Protein AF-A0A3C0GEH6-F1 (afdb_monomer)

Nearest PDB structures (foldseek):
  8yt8-assembly1_D  TM=1.336E-01  e=5.007E+00  Mus musculus

Foldseek 3Di:
DDDDPPVQWPDKDKDQPWDDDPNDIDRIDIDTAGPVNCCLVPDDDPPDDSDDDDDDDDDDDDDADDDDPVVPPPDPDAFPDPCFDDDPDDDCPDDDDDDDGDDGPDDDDDKDWDWDADPVGHIDIDID

pLDDT: mean 84.84, std 9.77, range [42.41, 95.44]

Radius of gyration: 28.19 Å; Cα contacts (8 Å, |Δi|>4): 106; chains: 1; bounding box: 60×46×68 Å

Sequence (128 aa):
MKNFDAKQIESISLVRDQFRMAGKDYQGMMSVKTKDGNYFEDYAPEHGINVSIKKASPQKNYFKQRYNAEDLKGKRVPDYRRILLWEPHIEIADEDLQFEFYTSDLTGEFEVVLDGFTTYGKPISVYR

Solvent-accessible surface area (backbone atoms only — not comparable to full-atom values): 9223 Å² total; per-residue (Å²): 132,85,92,69,71,70,87,49,51,66,50,77,50,76,47,77,56,80,40,77,56,96,94,42,82,34,90,28,48,80,48,77,41,45,71,81,69,49,66,72,80,76,52,79,53,97,89,60,79,92,67,86,80,79,73,81,80,75,84,81,83,65,80,71,74,79,89,49,82,76,70,57,72,84,54,93,71,87,44,80,63,85,75,57,74,76,76,94,84,77,80,86,86,67,98,78,87,89,86,88,78,58,81,47,76,67,89,78,88,79,77,49,79,51,75,51,62,48,100,85,68,50,78,46,78,48,78,84

Secondary structure (DSSP, 8-state):
-----GGGEEEEEEEEEEEEETTEEEEEEEEEEESS--HHHH---TT------PPPPPPP--------TTTTSS-------S-----------SS---------S--S----EEEEE-TT--EEEEE-

Structure (mmCIF, N/CA/C/O backbone):
data_AF-A0A3C0GEH6-F1
#
_entry.id   AF-A0A3C0GEH6-F1
#
loop_
_atom_site.group_PDB
_atom_site.id
_atom_site.type_symbol
_atom_site.label_atom_id
_atom_site.label_alt_id
_atom_site.label_comp_id
_atom_site.label_asym_id
_atom_site.label_entity_id
_atom_site.label_seq_id
_atom_site.pdbx_PDB_ins_code
_atom_site.Cartn_x
_atom_site.Cartn_y
_atom_site.Cartn_z
_atom_site.occupancy
_atom_site.B_iso_or_equiv
_atom_site.auth_seq_id
_atom_site.auth_comp_id
_atom_site.auth_asym_id
_atom_site.auth_atom_id
_atom_site.pdbx_PDB_model_num
ATOM 1 N N . MET A 1 1 ? 24.690 0.176 -42.687 1.00 42.41 1 MET A N 1
ATOM 2 C CA . MET A 1 1 ? 24.933 -0.863 -41.662 1.00 42.41 1 MET A CA 1
ATOM 3 C C . MET A 1 1 ? 25.955 -0.279 -40.698 1.00 42.41 1 MET A C 1
ATOM 5 O O . MET A 1 1 ? 26.993 0.164 -41.168 1.00 42.41 1 MET A O 1
ATOM 9 N N . LYS A 1 2 ? 25.606 -0.092 -39.419 1.00 56.72 2 LYS A N 1
ATOM 10 C CA . LYS A 1 2 ? 26.468 0.606 -38.447 1.00 56.72 2 LYS A CA 1
ATOM 11 C C . LYS A 1 2 ? 27.714 -0.251 -38.178 1.00 56.72 2 LYS A C 1
ATOM 13 O O . LYS A 1 2 ? 27.585 -1.466 -38.056 1.00 56.72 2 LYS A O 1
ATOM 18 N N . ASN A 1 3 ? 28.890 0.368 -38.099 1.00 69.25 3 ASN A N 1
ATOM 19 C CA . ASN A 1 3 ? 30.122 -0.327 -37.728 1.00 69.25 3 ASN A CA 1
ATOM 20 C C . ASN A 1 3 ? 30.070 -0.653 -36.229 1.00 69.25 3 ASN A C 1
ATOM 22 O O . ASN A 1 3 ? 29.934 0.257 -35.414 1.00 69.25 3 ASN A O 1
ATOM 26 N N . PHE A 1 4 ? 30.139 -1.936 -35.884 1.00 78.19 4 PHE A N 1
ATOM 27 C CA . PHE A 1 4 ? 30.202 -2.428 -34.508 1.00 78.19 4 PHE A CA 1
ATOM 28 C C . PHE A 1 4 ? 31.517 -3.186 -34.332 1.00 78.19 4 PHE A C 1
ATOM 30 O O . PHE A 1 4 ? 31.877 -3.979 -35.206 1.00 78.19 4 PHE A O 1
ATOM 37 N N . ASP A 1 5 ? 32.253 -2.932 -33.248 1.00 85.19 5 ASP A N 1
ATOM 38 C CA . ASP A 1 5 ? 33.520 -3.625 -33.016 1.00 85.19 5 ASP A CA 1
ATOM 39 C C . ASP A 1 5 ? 33.249 -5.098 -32.684 1.00 85.19 5 ASP A C 1
ATOM 41 O O . ASP A 1 5 ? 32.731 -5.446 -31.621 1.00 85.19 5 ASP A O 1
ATOM 45 N N . ALA A 1 6 ? 33.631 -5.987 -33.602 1.00 86.69 6 ALA A N 1
ATOM 46 C CA . ALA A 1 6 ? 33.461 -7.424 -33.440 1.00 86.69 6 ALA A CA 1
ATOM 47 C C . ALA A 1 6 ? 34.172 -7.972 -32.188 1.00 86.69 6 ALA A C 1
ATOM 49 O O . ALA A 1 6 ? 33.765 -9.008 -31.665 1.00 86.69 6 ALA A O 1
ATOM 50 N N . LYS A 1 7 ? 35.191 -7.280 -31.657 1.00 89.69 7 LYS A N 1
ATOM 51 C CA . LYS A 1 7 ? 35.894 -7.687 -30.427 1.00 89.69 7 LYS A CA 1
ATOM 52 C C . LYS A 1 7 ? 35.012 -7.635 -29.182 1.00 89.69 7 LYS A C 1
ATOM 54 O O . LYS A 1 7 ? 35.326 -8.317 -28.202 1.00 89.69 7 LYS A O 1
ATOM 59 N N . GLN A 1 8 ? 33.935 -6.852 -29.211 1.00 88.75 8 GLN A N 1
ATOM 60 C CA . GLN A 1 8 ? 32.978 -6.735 -28.110 1.00 88.75 8 GLN A CA 1
ATOM 61 C C . GLN A 1 8 ? 31.925 -7.851 -28.122 1.00 88.75 8 GLN A C 1
ATOM 63 O O . GLN A 1 8 ? 31.201 -8.020 -27.142 1.00 88.75 8 GLN A O 1
ATOM 68 N N . ILE A 1 9 ? 31.836 -8.629 -29.205 1.00 90.50 9 ILE A N 1
ATOM 69 C CA . ILE A 1 9 ? 30.872 -9.723 -29.338 1.00 90.50 9 ILE A CA 1
ATOM 70 C C . ILE A 1 9 ? 31.344 -10.925 -28.510 1.00 90.50 9 ILE A C 1
ATOM 72 O O . ILE A 1 9 ? 32.495 -11.353 -28.594 1.00 90.50 9 ILE A O 1
ATOM 76 N N . GLU A 1 10 ? 30.437 -11.471 -27.707 1.00 93.50 10 GLU A N 1
ATOM 77 C CA . GLU A 1 10 ? 30.612 -12.731 -26.982 1.00 93.50 10 GLU A CA 1
ATOM 78 C C . GLU A 1 10 ? 30.046 -13.900 -27.796 1.00 93.50 10 GLU A C 1
ATOM 80 O O . GLU A 1 10 ? 30.706 -14.922 -27.960 1.00 93.50 10 GLU A O 1
ATOM 85 N N . SER A 1 11 ? 28.831 -13.758 -28.338 1.00 94.06 11 SER A N 1
ATOM 86 C CA . SER A 1 11 ? 28.210 -14.784 -29.182 1.00 94.06 11 SER A CA 1
ATOM 87 C C . SER A 1 11 ? 27.150 -14.213 -30.125 1.00 94.06 11 SER A C 1
ATOM 89 O O . SER A 1 11 ? 26.611 -13.125 -29.910 1.00 94.06 11 SER A O 1
ATOM 91 N N . ILE A 1 12 ? 26.850 -14.970 -31.185 1.00 92.69 12 ILE A N 1
ATOM 92 C CA . ILE A 1 12 ? 25.781 -14.685 -32.147 1.00 92.69 12 ILE A CA 1
ATOM 93 C C . ILE A 1 12 ? 24.905 -15.932 -32.256 1.00 92.69 12 ILE A C 1
ATOM 95 O O . ILE A 1 12 ? 25.412 -17.029 -32.474 1.00 92.69 12 ILE A O 1
ATOM 99 N N . SER A 1 13 ? 23.593 -15.759 -32.117 1.00 91.94 13 SER A N 1
ATOM 100 C CA . SER A 1 13 ? 22.590 -16.816 -32.268 1.00 91.94 13 SER A CA 1
ATOM 101 C C . SER A 1 13 ? 21.600 -16.461 -33.372 1.00 91.94 13 SER A C 1
ATOM 103 O O . SER A 1 13 ? 21.218 -15.299 -33.519 1.00 91.94 13 SER A O 1
ATOM 105 N N . LEU A 1 14 ? 21.170 -17.4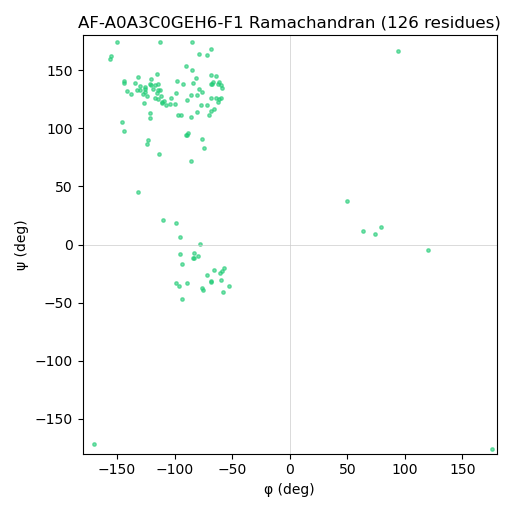64 -34.138 1.00 90.88 14 LEU A N 1
ATOM 106 C CA . LEU A 1 14 ? 20.248 -17.292 -35.257 1.00 90.88 14 LEU A CA 1
ATOM 107 C C . LEU A 1 14 ? 19.047 -18.226 -35.103 1.00 90.88 14 LEU A C 1
ATOM 109 O O . LEU A 1 14 ? 19.204 -19.445 -35.081 1.00 90.88 14 LEU A O 1
ATOM 113 N N . VAL A 1 15 ? 17.852 -17.646 -35.072 1.00 90.00 15 VAL A N 1
ATOM 114 C CA . VAL A 1 15 ? 16.582 -18.359 -35.230 1.00 90.00 15 VAL A CA 1
ATOM 115 C C . VAL A 1 15 ? 16.139 -18.152 -36.670 1.00 90.00 15 VAL A C 1
ATOM 117 O O . VAL A 1 15 ? 16.013 -17.013 -37.110 1.00 90.00 15 VAL A O 1
ATOM 120 N N . ARG A 1 16 ? 15.963 -19.237 -37.428 1.00 88.12 16 ARG A N 1
ATOM 121 C CA . ARG A 1 16 ? 15.563 -19.173 -38.847 1.00 88.12 16 ARG A CA 1
ATOM 122 C C . ARG A 1 16 ? 14.054 -19.289 -39.051 1.00 88.12 16 ARG A C 1
ATOM 124 O O . ARG A 1 16 ? 13.564 -18.925 -40.114 1.00 88.12 16 ARG A O 1
ATOM 131 N N . ASP A 1 17 ? 13.343 -19.760 -38.034 1.00 88.69 17 ASP A N 1
ATOM 132 C CA . ASP A 1 17 ? 11.892 -19.896 -38.057 1.00 88.69 17 ASP A CA 1
ATOM 133 C C . ASP A 1 17 ? 11.195 -18.553 -37.817 1.00 88.69 17 ASP A C 1
ATOM 135 O O . ASP A 1 17 ? 11.797 -17.581 -37.347 1.00 88.69 17 ASP A O 1
ATOM 139 N N . GLN A 1 18 ? 9.903 -18.498 -38.138 1.00 86.62 18 GLN A N 1
ATOM 140 C CA . GLN A 1 18 ? 9.089 -17.312 -37.912 1.00 86.62 18 GLN A CA 1
ATOM 141 C C . GLN A 1 18 ? 9.067 -16.946 -36.421 1.00 86.62 18 GLN A C 1
ATOM 143 O O . GLN A 1 18 ? 8.705 -17.755 -35.567 1.00 86.62 18 GLN A O 1
ATOM 148 N N . PHE A 1 19 ? 9.418 -15.699 -36.117 1.00 84.50 19 PHE A N 1
ATOM 149 C CA . PHE A 1 19 ? 9.447 -15.154 -34.766 1.00 84.50 19 PHE A CA 1
ATOM 150 C C . PHE A 1 19 ? 8.414 -14.034 -34.638 1.00 84.50 19 PHE A C 1
ATOM 152 O O . PHE A 1 19 ? 8.372 -13.129 -35.469 1.00 84.50 19 PHE A O 1
ATOM 159 N N . ARG A 1 20 ? 7.579 -14.079 -33.596 1.00 86.19 20 ARG A N 1
ATOM 160 C CA . ARG A 1 20 ? 6.543 -13.070 -33.345 1.00 86.19 20 ARG A CA 1
ATOM 161 C C . ARG A 1 20 ? 6.896 -12.246 -32.112 1.00 86.19 20 ARG A C 1
ATOM 163 O O . ARG A 1 20 ? 7.017 -12.794 -31.021 1.00 86.19 20 ARG A O 1
ATOM 170 N N . MET A 1 21 ? 7.011 -10.927 -32.267 1.00 83.81 21 MET A N 1
ATOM 171 C CA . MET A 1 21 ? 7.322 -10.000 -31.172 1.00 83.81 21 MET A CA 1
ATOM 172 C C . MET A 1 21 ? 6.571 -8.683 -31.344 1.00 83.81 21 MET A C 1
ATOM 174 O O . MET A 1 21 ? 6.460 -8.170 -32.453 1.00 83.81 21 MET A O 1
ATOM 178 N N . ALA A 1 22 ? 6.042 -8.138 -30.242 1.00 83.62 22 ALA A N 1
ATOM 179 C CA . ALA A 1 22 ? 5.298 -6.872 -30.226 1.00 83.62 22 ALA A CA 1
ATOM 180 C C . ALA A 1 22 ? 4.178 -6.789 -31.292 1.00 83.62 22 ALA A C 1
ATOM 182 O O . ALA A 1 22 ? 3.967 -5.749 -31.911 1.00 83.62 22 ALA A O 1
ATOM 183 N N . GLY A 1 23 ? 3.480 -7.906 -31.536 1.00 85.69 23 GLY A N 1
ATOM 184 C CA . GLY A 1 23 ? 2.397 -7.987 -32.523 1.00 85.69 23 GLY A CA 1
ATOM 185 C C . GLY A 1 23 ? 2.847 -8.009 -33.989 1.00 85.69 23 GLY A C 1
ATOM 186 O O . GLY A 1 23 ? 2.000 -7.907 -34.871 1.00 85.69 23 GLY A O 1
ATOM 187 N N . LYS A 1 24 ? 4.151 -8.146 -34.266 1.00 85.75 24 LYS A N 1
ATOM 188 C CA . LYS A 1 24 ? 4.710 -8.257 -35.621 1.00 85.75 24 LYS A CA 1
ATOM 189 C C . LYS A 1 24 ? 5.358 -9.619 -35.849 1.00 85.75 24 LYS A C 1
ATOM 191 O O . LYS A 1 24 ? 5.933 -10.199 -34.928 1.00 85.75 24 LYS A O 1
ATOM 196 N N . ASP A 1 25 ? 5.269 -10.091 -37.089 1.00 90.00 25 ASP A N 1
ATOM 197 C CA . ASP A 1 25 ? 5.878 -11.332 -37.563 1.00 90.00 25 ASP A CA 1
ATOM 198 C C . ASP A 1 25 ? 7.200 -11.041 -38.291 1.00 90.00 25 ASP A C 1
ATOM 200 O O . ASP A 1 25 ? 7.263 -10.186 -39.175 1.00 90.00 25 ASP A O 1
ATOM 204 N N . TYR A 1 26 ? 8.254 -11.765 -37.916 1.00 86.75 26 TYR A N 1
ATOM 205 C CA . TYR A 1 26 ? 9.606 -11.658 -38.463 1.00 86.75 26 TYR A CA 1
ATOM 206 C C . TYR A 1 26 ? 10.042 -13.008 -39.041 1.00 86.75 26 TYR A C 1
ATOM 208 O O . TYR A 1 26 ? 9.806 -14.056 -38.439 1.00 86.75 26 TYR A O 1
ATOM 216 N N . GLN A 1 27 ? 10.697 -12.998 -40.203 1.00 87.62 27 GLN A N 1
ATOM 217 C CA . GLN A 1 27 ? 11.263 -14.201 -40.826 1.00 87.62 27 GLN A CA 1
ATOM 218 C C . GLN A 1 27 ? 12.664 -14.478 -40.268 1.00 87.62 27 GLN A C 1
ATOM 220 O O . GLN A 1 27 ? 13.677 -14.248 -40.928 1.00 87.62 27 GLN A O 1
ATOM 225 N N . GLY A 1 28 ? 12.701 -14.930 -39.017 1.00 88.00 28 GLY A N 1
ATOM 226 C CA . GLY A 1 28 ? 13.928 -15.193 -38.279 1.00 88.00 28 GLY A CA 1
ATOM 227 C C . GLY A 1 28 ? 14.400 -14.027 -37.409 1.00 88.00 28 GLY A C 1
ATOM 228 O O . GLY A 1 28 ? 13.927 -12.894 -37.502 1.00 88.00 28 GLY A O 1
ATOM 229 N N . MET A 1 29 ? 15.344 -14.330 -36.522 1.00 89.50 29 MET A N 1
AT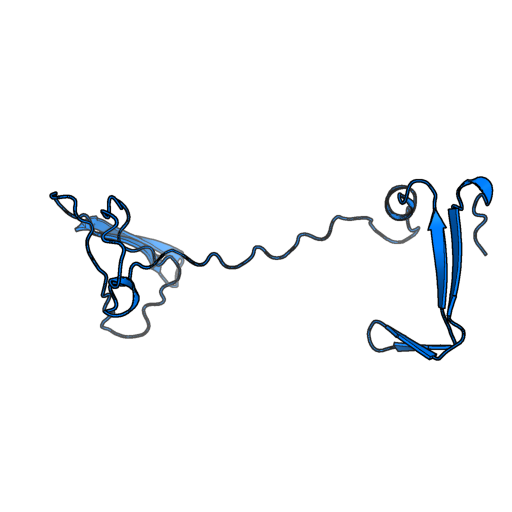OM 230 C CA . MET A 1 29 ? 15.927 -13.400 -35.560 1.00 89.50 29 MET A CA 1
ATOM 231 C C . MET A 1 29 ? 17.426 -13.665 -35.427 1.00 89.50 29 MET A C 1
ATOM 233 O O . MET A 1 29 ? 17.844 -14.801 -35.207 1.00 89.50 29 MET A O 1
ATOM 237 N N . MET A 1 30 ? 18.228 -12.603 -35.495 1.00 89.06 30 MET A N 1
ATOM 238 C CA . MET A 1 30 ? 19.642 -12.630 -35.124 1.00 89.06 30 MET A CA 1
ATOM 239 C C . MET A 1 30 ? 19.806 -11.957 -33.762 1.00 89.06 30 MET A C 1
ATOM 241 O O . MET A 1 30 ? 19.461 -10.788 -33.603 1.00 89.06 30 MET A O 1
ATOM 245 N N . SER A 1 31 ? 20.331 -12.692 -32.786 1.00 88.31 31 SER A N 1
ATOM 246 C CA . SER A 1 31 ? 20.638 -12.186 -31.449 1.00 88.31 31 SER A CA 1
ATOM 247 C C . SER A 1 31 ? 22.150 -12.096 -31.281 1.00 88.31 31 SER A C 1
ATOM 249 O O . SER A 1 31 ? 22.858 -13.085 -31.468 1.00 88.31 31 SER A O 1
ATOM 251 N N . VAL A 1 32 ? 22.647 -10.904 -30.955 1.00 89.00 32 VAL A N 1
ATOM 252 C CA . VAL A 1 32 ? 24.066 -10.6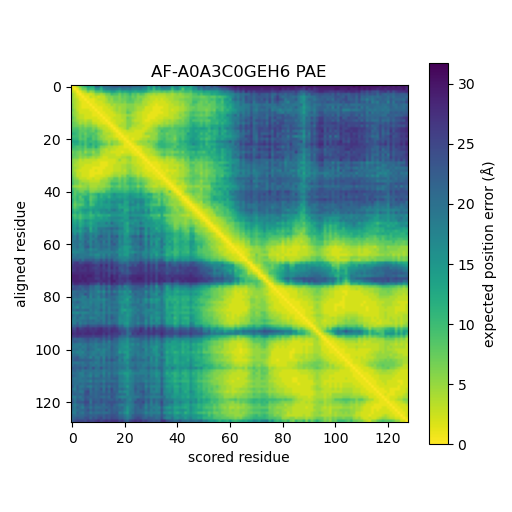44 -30.691 1.00 89.00 32 VAL A CA 1
ATOM 253 C C . VAL A 1 32 ? 24.213 -10.346 -29.205 1.00 89.00 32 VAL A C 1
ATOM 255 O O . VAL A 1 32 ? 23.576 -9.425 -28.698 1.00 89.00 32 VAL A O 1
ATOM 258 N N . LYS A 1 33 ? 25.051 -11.117 -28.512 1.00 89.25 33 LYS A N 1
ATOM 259 C CA . LYS A 1 33 ? 25.392 -10.901 -27.104 1.00 89.25 33 LYS A CA 1
ATOM 260 C C . LYS A 1 33 ? 26.778 -10.268 -27.022 1.00 89.25 33 LYS A C 1
ATOM 262 O O . LYS A 1 33 ? 27.723 -10.806 -27.600 1.00 89.25 33 LYS A O 1
ATOM 267 N N . THR A 1 34 ? 26.901 -9.134 -26.338 1.00 90.12 34 THR A N 1
ATOM 268 C CA . THR A 1 34 ? 28.191 -8.481 -26.068 1.00 90.12 34 THR A CA 1
ATOM 269 C C . THR A 1 34 ? 28.778 -8.978 -24.750 1.00 90.12 34 THR A C 1
ATOM 271 O O . THR A 1 34 ? 28.027 -9.379 -23.863 1.00 90.12 34 THR A O 1
ATOM 274 N N . LYS A 1 35 ? 30.109 -8.932 -24.615 1.00 91.06 35 LYS A N 1
ATOM 275 C CA . LYS A 1 35 ? 30.829 -9.400 -23.414 1.00 91.06 35 LYS A CA 1
ATOM 276 C C . LYS A 1 35 ? 30.378 -8.686 -22.139 1.00 91.06 35 LYS A C 1
ATOM 278 O O . LYS A 1 35 ? 30.182 -9.334 -21.118 1.00 91.06 35 LYS A O 1
ATOM 283 N N . ASP A 1 36 ? 30.167 -7.376 -22.235 1.00 89.19 36 ASP A N 1
ATOM 284 C CA . ASP A 1 36 ? 29.843 -6.528 -21.084 1.00 89.19 36 ASP A CA 1
ATOM 285 C C . ASP A 1 36 ? 28.329 -6.315 -20.908 1.00 89.19 36 ASP A C 1
ATOM 287 O O . ASP A 1 36 ? 27.889 -5.751 -19.912 1.00 89.19 36 ASP A O 1
ATOM 291 N N . GLY A 1 37 ? 27.502 -6.758 -21.866 1.00 82.00 37 GLY A N 1
ATOM 292 C CA . GLY A 1 37 ? 26.039 -6.629 -21.800 1.00 82.00 37 GLY A CA 1
ATOM 293 C C . GLY A 1 37 ? 25.503 -5.187 -21.785 1.00 82.00 37 GLY A C 1
ATOM 294 O O . GLY A 1 37 ? 24.315 -4.980 -21.554 1.00 82.00 37 GLY A O 1
ATOM 295 N N . ASN A 1 38 ? 26.345 -4.193 -22.059 1.00 76.62 38 ASN A N 1
ATOM 296 C CA . ASN A 1 38 ? 26.087 -2.763 -21.867 1.00 76.62 38 ASN A CA 1
ATOM 297 C C . ASN A 1 38 ? 25.661 -2.017 -23.151 1.00 76.62 38 ASN A C 1
ATOM 299 O O . ASN A 1 38 ? 25.717 -0.792 -23.205 1.00 76.62 38 ASN A O 1
ATOM 303 N N . TYR A 1 39 ? 25.201 -2.728 -24.192 1.00 76.75 39 TYR A N 1
ATOM 304 C CA . TYR A 1 39 ? 24.847 -2.118 -25.487 1.00 76.75 39 TYR A CA 1
ATOM 305 C C . TYR A 1 39 ? 23.857 -0.948 -25.351 1.00 76.75 39 TYR A C 1
ATOM 307 O O . TYR A 1 39 ? 23.949 0.022 -26.094 1.00 76.75 39 TYR A O 1
ATOM 315 N N . PHE A 1 40 ? 22.916 -1.024 -24.404 1.00 70.69 40 PHE A N 1
ATOM 316 C CA . PHE A 1 40 ? 21.940 0.041 -24.154 1.00 70.69 40 PHE A CA 1
ATOM 317 C C . PHE A 1 40 ? 22.568 1.316 -23.568 1.00 70.69 40 PHE A C 1
ATOM 319 O O . PHE A 1 40 ? 22.089 2.406 -23.859 1.00 70.69 40 PHE A O 1
ATOM 326 N N . GLU A 1 41 ? 23.630 1.199 -22.771 1.00 70.62 41 GLU A N 1
ATOM 327 C CA . GLU A 1 41 ? 24.299 2.347 -22.144 1.00 70.62 41 GLU A CA 1
ATOM 328 C C . GLU A 1 41 ? 25.143 3.120 -23.165 1.00 70.62 41 GLU A C 1
ATOM 330 O O . GLU A 1 41 ? 25.097 4.348 -23.205 1.00 70.62 41 GLU A O 1
ATOM 335 N N . ASP A 1 42 ? 25.815 2.396 -24.062 1.00 69.56 42 ASP A N 1
ATOM 336 C CA . ASP A 1 42 ? 26.684 2.973 -25.097 1.00 69.56 42 ASP A CA 1
ATOM 337 C C . ASP A 1 42 ? 25.914 3.416 -26.360 1.00 69.56 42 ASP A C 1
ATOM 339 O O . ASP A 1 42 ? 26.451 4.086 -27.249 1.00 69.56 42 ASP A O 1
ATOM 343 N N . TYR A 1 43 ? 24.640 3.034 -26.483 1.00 73.88 43 TYR A N 1
ATOM 344 C CA . TYR A 1 43 ? 23.815 3.343 -27.647 1.00 73.88 43 TYR A CA 1
ATOM 345 C C . TYR A 1 43 ? 23.079 4.672 -27.478 1.00 73.88 43 TYR A C 1
ATOM 347 O O . TYR A 1 43 ? 21.964 4.689 -26.987 1.00 73.88 43 TYR A O 1
ATOM 355 N N . ALA A 1 44 ? 23.624 5.785 -27.964 1.00 71.50 44 ALA A N 1
ATOM 356 C CA . ALA A 1 44 ? 22.855 7.026 -28.097 1.00 71.50 44 ALA A CA 1
ATOM 357 C C . ALA A 1 44 ? 22.085 7.053 -29.442 1.00 71.50 44 ALA A C 1
ATOM 359 O O . ALA A 1 44 ? 22.724 7.145 -30.499 1.00 71.50 44 ALA A O 1
ATOM 360 N N . PRO A 1 45 ? 20.741 6.943 -29.466 1.00 73.56 45 PRO A N 1
ATOM 361 C CA . PRO A 1 45 ? 19.965 7.127 -30.693 1.00 73.56 45 PRO A CA 1
ATOM 362 C C . PRO A 1 45 ? 20.002 8.593 -31.162 1.00 73.56 45 PRO A C 1
ATOM 364 O O . PRO A 1 45 ? 19.834 9.506 -30.364 1.00 73.56 45 PRO A O 1
ATOM 367 N N . GLU A 1 46 ? 20.156 8.820 -32.472 1.00 77.38 46 GLU A N 1
ATOM 368 C CA . GLU A 1 46 ? 20.214 10.167 -33.085 1.00 77.38 46 GLU A CA 1
ATOM 369 C C . GLU A 1 46 ? 18.938 10.995 -32.836 1.00 77.38 46 GLU A C 1
ATOM 371 O O . GLU A 1 46 ? 18.982 12.216 -32.699 1.00 77.38 46 GLU A O 1
ATOM 376 N N . HIS A 1 47 ? 17.796 10.314 -32.717 1.00 82.38 47 HIS A N 1
ATOM 377 C CA . HIS A 1 47 ? 16.487 10.908 -32.438 1.00 82.38 47 HIS A CA 1
ATOM 378 C C . HIS A 1 47 ? 15.757 10.171 -31.305 1.00 82.38 47 HIS A C 1
ATOM 380 O O . HIS A 1 47 ? 14.577 9.846 -31.423 1.00 82.38 47 HIS A O 1
ATOM 386 N N . GLY A 1 48 ? 16.451 9.854 -30.211 1.00 75.38 48 GLY A N 1
ATOM 387 C CA . GLY A 1 48 ? 15.831 9.188 -29.065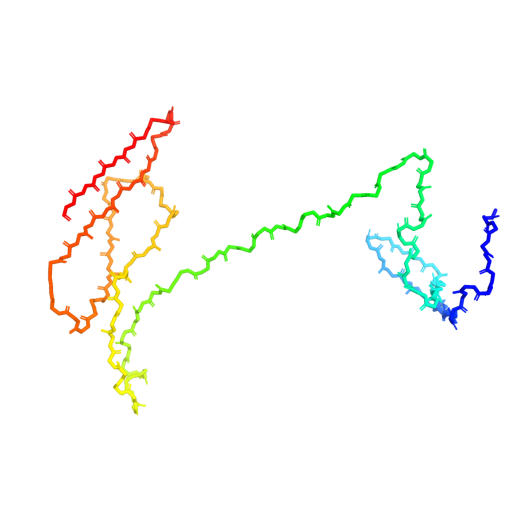 1.00 75.38 48 GLY A CA 1
ATOM 388 C C . GLY A 1 48 ? 16.489 9.535 -27.736 1.00 75.38 48 GLY A C 1
ATOM 389 O O . GLY A 1 48 ? 17.519 10.200 -27.687 1.00 75.38 48 GLY A O 1
ATOM 390 N N . ILE A 1 49 ? 15.887 9.053 -26.652 1.00 77.38 49 ILE A N 1
ATOM 391 C CA . ILE A 1 49 ? 16.419 9.191 -25.297 1.00 77.38 49 ILE A CA 1
ATOM 392 C C . ILE A 1 49 ? 16.527 7.811 -24.653 1.00 77.38 49 ILE A C 1
ATOM 394 O O . ILE A 1 49 ? 15.582 7.022 -24.698 1.00 77.38 49 ILE A O 1
ATOM 398 N N . ASN A 1 50 ? 17.664 7.531 -24.022 1.00 74.25 50 ASN A N 1
ATOM 399 C CA . ASN A 1 50 ? 17.800 6.373 -23.148 1.00 74.25 50 ASN A CA 1
ATOM 400 C C . ASN A 1 50 ? 17.377 6.790 -21.749 1.00 74.25 50 ASN A C 1
ATOM 402 O O . ASN A 1 50 ? 18.152 7.377 -20.997 1.00 74.25 50 ASN A O 1
ATOM 406 N N . VAL A 1 51 ? 16.124 6.515 -21.411 1.00 79.25 51 VAL A N 1
ATOM 407 C CA . VAL A 1 51 ? 15.603 6.752 -20.067 1.00 79.25 51 VAL A CA 1
ATOM 408 C C . VAL A 1 51 ? 15.199 5.434 -19.439 1.00 79.25 51 VAL A C 1
ATOM 410 O O . VAL A 1 51 ? 14.576 4.584 -20.077 1.00 79.25 51 VAL A O 1
ATOM 413 N N . SER A 1 52 ? 15.539 5.267 -18.165 1.00 77.25 52 SER A N 1
ATOM 414 C CA . SER A 1 52 ? 15.075 4.126 -17.387 1.00 77.25 52 SER A CA 1
ATOM 415 C C . SER A 1 52 ? 13.554 4.160 -17.297 1.00 77.25 52 SER A C 1
ATOM 417 O O . SER A 1 52 ? 12.964 5.127 -16.808 1.00 77.25 52 SER A O 1
ATOM 419 N N . ILE A 1 53 ? 12.910 3.084 -17.744 1.00 79.69 53 ILE A N 1
ATOM 420 C CA . ILE A 1 53 ? 11.464 2.933 -17.609 1.00 79.69 53 ILE A CA 1
ATOM 421 C C . ILE A 1 53 ? 11.154 2.767 -16.120 1.00 79.69 53 ILE A C 1
ATOM 423 O O . ILE A 1 53 ? 11.548 1.779 -15.494 1.00 79.69 53 ILE A O 1
ATOM 427 N N . LYS A 1 54 ? 10.433 3.734 -15.544 1.00 82.62 54 LYS A N 1
ATOM 428 C CA . LYS A 1 54 ? 9.889 3.588 -14.193 1.00 82.62 54 LYS A CA 1
ATOM 429 C C . LYS A 1 54 ? 8.853 2.472 -14.226 1.00 82.62 54 LYS A C 1
ATOM 431 O O . LYS A 1 54 ? 7.840 2.578 -14.914 1.00 82.62 54 LYS A O 1
ATOM 436 N N . LYS A 1 55 ? 9.118 1.391 -13.496 1.00 82.19 55 LYS A N 1
ATOM 437 C CA . LYS A 1 55 ? 8.122 0.341 -13.284 1.00 82.19 55 LYS A CA 1
ATOM 438 C C . LYS A 1 55 ? 6.952 0.927 -12.499 1.00 82.19 55 LYS A C 1
ATOM 440 O O . LYS A 1 55 ? 7.158 1.772 -11.628 1.00 82.19 55 LYS A O 1
ATOM 445 N N . ALA A 1 56 ? 5.742 0.461 -12.796 1.00 84.31 56 ALA A N 1
ATOM 446 C CA . ALA A 1 56 ? 4.598 0.753 -11.949 1.00 84.31 56 ALA A CA 1
ATOM 447 C C . ALA A 1 56 ? 4.883 0.235 -10.533 1.00 84.31 56 ALA A C 1
ATOM 449 O O . ALA A 1 56 ? 5.381 -0.884 -10.366 1.00 84.31 56 ALA A O 1
ATOM 450 N N . SER A 1 57 ? 4.587 1.050 -9.523 1.00 81.94 57 SER A N 1
ATOM 451 C CA . SER A 1 57 ? 4.654 0.598 -8.138 1.00 81.94 57 SER A CA 1
ATOM 452 C C . SER A 1 57 ? 3.614 -0.507 -7.942 1.00 81.94 57 SER A C 1
ATOM 454 O O . SER A 1 57 ? 2.446 -0.288 -8.275 1.00 81.94 57 SER A O 1
ATOM 456 N N . PRO A 1 58 ? 3.999 -1.689 -7.433 1.00 81.88 58 PRO A N 1
ATOM 457 C CA . PRO A 1 58 ? 3.028 -2.731 -7.147 1.00 81.88 58 PRO A CA 1
ATOM 458 C C . PRO A 1 58 ? 2.037 -2.223 -6.097 1.00 81.88 58 PRO A C 1
ATOM 460 O O . PRO A 1 58 ? 2.431 -1.550 -5.139 1.00 81.88 58 PRO A O 1
ATOM 463 N N . GLN A 1 59 ? 0.755 -2.554 -6.261 1.00 82.12 59 GLN A N 1
ATOM 464 C CA . GLN A 1 59 ? -0.229 -2.292 -5.218 1.00 82.12 59 GLN A CA 1
ATOM 465 C C . GLN A 1 59 ? 0.166 -3.070 -3.962 1.00 82.12 59 GLN A C 1
ATOM 467 O O . GLN A 1 59 ? 0.405 -4.279 -4.001 1.00 82.12 59 GLN A O 1
ATOM 472 N N . LYS A 1 60 ? 0.292 -2.354 -2.844 1.00 85.44 60 LYS A N 1
ATOM 473 C CA . LYS A 1 60 ? 0.671 -2.958 -1.573 1.00 85.44 60 LYS A CA 1
ATOM 474 C C . LYS A 1 60 ? -0.538 -3.670 -0.979 1.00 85.44 60 LYS A C 1
ATOM 476 O O . LYS A 1 60 ? -1.537 -3.034 -0.657 1.00 85.44 60 LYS A O 1
ATOM 481 N N . ASN A 1 61 ? -0.404 -4.975 -0.774 1.00 85.19 61 ASN A N 1
ATOM 482 C CA . ASN A 1 61 ? -1.356 -5.740 0.020 1.00 85.19 61 ASN A CA 1
ATOM 483 C C . ASN A 1 61 ? -1.039 -5.528 1.498 1.00 85.19 61 ASN A C 1
ATOM 485 O O . ASN A 1 61 ? 0.035 -5.904 1.975 1.00 85.19 61 ASN A O 1
ATOM 489 N N . TYR A 1 62 ? -1.958 -4.887 2.212 1.00 88.62 62 TYR A N 1
ATOM 490 C CA . TYR A 1 62 ? -1.834 -4.693 3.649 1.00 88.62 62 TYR A CA 1
ATOM 491 C C . TYR A 1 62 ? -2.288 -5.941 4.395 1.00 88.62 62 TYR A C 1
ATOM 493 O O . TYR A 1 62 ? -3.207 -6.646 3.977 1.00 88.62 62 TYR A O 1
ATOM 501 N N . PHE A 1 63 ? -1.598 -6.2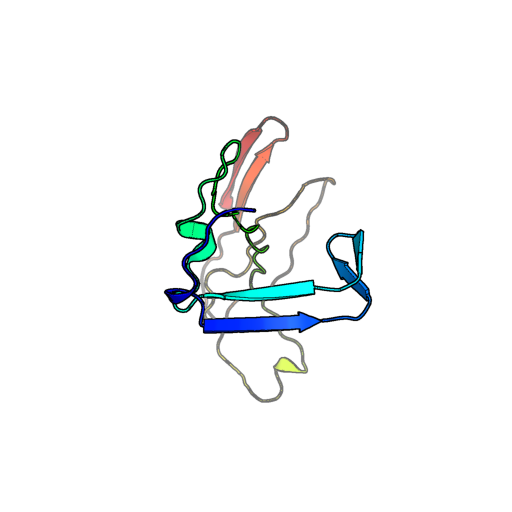29 5.494 1.00 88.06 63 PHE A N 1
ATOM 502 C CA . PHE A 1 63 ? -1.888 -7.393 6.312 1.00 88.06 63 PHE A CA 1
ATOM 503 C C . PHE A 1 63 ? -3.242 -7.231 7.008 1.00 88.06 63 PHE A C 1
ATOM 505 O O . PHE A 1 63 ? -3.456 -6.250 7.718 1.00 88.06 63 PHE A O 1
ATOM 512 N N . LYS A 1 64 ? -4.128 -8.215 6.835 1.00 89.00 64 LYS A N 1
ATOM 513 C CA . LYS A 1 64 ? -5.409 -8.320 7.542 1.00 89.00 64 LYS A CA 1
ATOM 514 C C . LYS A 1 64 ? -5.419 -9.638 8.302 1.00 89.00 64 LYS A C 1
ATOM 516 O O . LYS A 1 64 ? -5.409 -10.701 7.681 1.00 89.00 64 LYS A O 1
ATOM 521 N N . GLN A 1 65 ? -5.408 -9.570 9.629 1.00 89.50 65 GLN A N 1
ATOM 522 C CA . GLN A 1 65 ? -5.446 -10.773 10.457 1.00 89.50 65 GLN A CA 1
ATOM 523 C C . GLN A 1 65 ? -6.783 -11.485 10.293 1.00 89.50 65 GLN A C 1
ATOM 525 O O . GLN A 1 65 ? -7.832 -10.844 10.249 1.00 89.50 65 GLN A O 1
ATOM 530 N N . ARG A 1 66 ? -6.733 -12.816 10.238 1.00 87.06 66 ARG A N 1
ATOM 531 C CA . ARG A 1 66 ? -7.900 -13.696 10.295 1.00 87.06 66 ARG A CA 1
ATOM 532 C C . ARG A 1 66 ? -7.599 -14.837 11.257 1.00 87.06 66 ARG A C 1
ATOM 534 O O . ARG A 1 66 ? -6.481 -15.344 11.269 1.00 87.06 66 ARG A O 1
ATOM 541 N N . TYR A 1 67 ? -8.576 -15.219 12.069 1.00 83.44 67 TYR A N 1
ATOM 542 C CA . TYR A 1 67 ? -8.478 -16.373 12.960 1.00 83.44 67 TYR A CA 1
ATOM 543 C C . TYR A 1 67 ? -9.466 -17.439 12.494 1.00 83.44 67 TYR A C 1
ATOM 545 O O . TYR A 1 67 ? -10.550 -17.590 13.052 1.00 83.44 67 TYR A O 1
ATOM 553 N N . ASN A 1 68 ? -9.106 -18.163 11.434 1.00 78.75 68 ASN A N 1
ATOM 554 C CA . ASN A 1 68 ? -9.928 -19.261 10.940 1.00 78.75 68 ASN A CA 1
ATOM 555 C C . ASN A 1 68 ? -9.615 -20.548 11.718 1.00 78.75 68 ASN A C 1
ATOM 557 O O . ASN A 1 68 ? -8.487 -20.776 12.157 1.00 78.75 68 ASN A O 1
ATOM 561 N N . ALA A 1 69 ? -10.607 -21.432 11.854 1.00 68.00 69 ALA A N 1
ATOM 562 C CA . ALA A 1 69 ? -10.458 -22.695 12.584 1.00 68.00 69 ALA A CA 1
ATOM 563 C C . ALA A 1 69 ? -9.370 -23.624 11.998 1.00 68.00 69 ALA A C 1
ATOM 565 O O . ALA A 1 69 ? -8.814 -24.452 12.719 1.00 68.00 69 ALA A O 1
ATOM 566 N N . GLU A 1 70 ? -9.055 -23.483 10.707 1.00 67.06 70 GLU A N 1
ATOM 567 C CA . GLU A 1 70 ? -7.988 -24.233 10.035 1.00 67.06 70 GLU A CA 1
ATOM 568 C C . GLU A 1 70 ? -6.588 -23.700 10.383 1.00 67.06 70 GLU A C 1
ATOM 570 O O . GLU A 1 70 ? -5.687 -24.501 10.629 1.00 67.06 70 GLU A O 1
ATOM 575 N N . ASP A 1 71 ? -6.427 -22.378 10.518 1.00 60.12 71 ASP A N 1
ATOM 576 C CA . ASP A 1 71 ? -5.150 -21.721 10.854 1.00 60.12 71 ASP A CA 1
ATOM 577 C C . ASP A 1 71 ? -4.736 -21.957 12.317 1.00 60.12 71 ASP A C 1
ATOM 579 O O . ASP A 1 71 ? -3.553 -21.968 12.661 1.00 60.12 71 ASP A O 1
ATOM 583 N N . LEU A 1 72 ? -5.716 -22.197 13.193 1.00 61.59 72 LEU A N 1
ATOM 584 C CA . LEU A 1 72 ? -5.507 -22.453 14.620 1.00 61.59 72 LEU A CA 1
ATOM 585 C C . LEU A 1 72 ? -5.061 -23.895 14.928 1.00 61.59 72 LEU A C 1
ATOM 587 O O . LEU A 1 72 ? -4.658 -24.182 16.062 1.00 61.59 72 LEU A O 1
ATOM 591 N N . LYS A 1 73 ? -5.099 -24.816 13.951 1.00 56.59 73 LYS A N 1
ATOM 592 C CA . LYS A 1 73 ? -4.638 -26.202 14.133 1.00 56.59 73 LYS A CA 1
ATOM 593 C C . LYS A 1 73 ? -3.108 -26.266 14.168 1.00 56.59 73 LYS A C 1
ATOM 595 O O . LYS A 1 73 ? -2.448 -26.597 13.191 1.00 56.59 73 LYS A O 1
ATOM 600 N N . GLY A 1 74 ? -2.546 -26.000 15.346 1.00 59.53 74 GLY A N 1
ATOM 601 C CA . GLY A 1 74 ? -1.185 -26.412 15.705 1.00 59.53 74 GLY A CA 1
ATOM 602 C C . GLY A 1 74 ? -0.209 -25.295 16.060 1.00 59.53 74 GLY A C 1
ATOM 603 O O . GLY A 1 74 ? 0.900 -25.606 16.488 1.00 59.53 74 GLY A O 1
ATOM 604 N N . LYS A 1 75 ? -0.585 -24.014 15.939 1.00 63.56 75 LYS A N 1
ATOM 605 C CA . LYS A 1 75 ? 0.266 -22.888 16.358 1.00 63.56 75 LYS A CA 1
ATOM 606 C C . LYS A 1 75 ? -0.569 -21.746 16.942 1.00 63.56 75 LYS A C 1
ATOM 608 O O . LYS A 1 75 ? -1.085 -20.911 16.213 1.00 63.56 75 LYS A O 1
ATOM 613 N N . ARG A 1 76 ? -0.666 -21.681 18.274 1.00 72.94 76 ARG A N 1
ATOM 614 C CA . ARG A 1 76 ? -1.056 -20.446 18.975 1.00 72.94 76 ARG A CA 1
ATOM 615 C C . ARG A 1 76 ? 0.148 -19.508 18.979 1.00 72.94 76 ARG A C 1
ATOM 617 O O . ARG A 1 76 ? 1.002 -19.612 19.855 1.00 72.94 76 ARG A O 1
ATOM 624 N N . VAL A 1 77 ? 0.252 -18.663 17.960 1.00 83.31 77 VAL A N 1
ATOM 625 C CA . VAL A 1 77 ? 1.244 -17.583 17.923 1.00 83.31 77 VAL A CA 1
ATOM 626 C C . VAL A 1 77 ? 0.612 -16.355 18.580 1.00 83.31 77 VAL A C 1
ATOM 628 O O . VAL A 1 77 ? -0.460 -15.962 18.127 1.00 83.31 77 VAL A O 1
ATOM 631 N N . PRO A 1 78 ? 1.227 -15.766 19.621 1.00 88.25 78 PRO A N 1
ATOM 632 C CA . PRO A 1 78 ? 0.729 -14.527 20.210 1.00 88.25 78 PRO A CA 1
ATOM 633 C C . PRO A 1 78 ? 0.697 -13.374 19.194 1.00 88.25 78 PRO A C 1
ATOM 635 O O . PRO A 1 78 ? 1.654 -13.188 18.435 1.00 88.25 78 PRO A O 1
ATOM 638 N N . ASP A 1 79 ? -0.377 -12.589 19.200 1.00 90.56 79 ASP A N 1
ATOM 639 C CA . ASP A 1 79 ? -0.559 -11.408 18.355 1.00 90.56 79 ASP A CA 1
ATOM 640 C C . ASP A 1 79 ? -0.181 -10.129 19.114 1.00 90.56 79 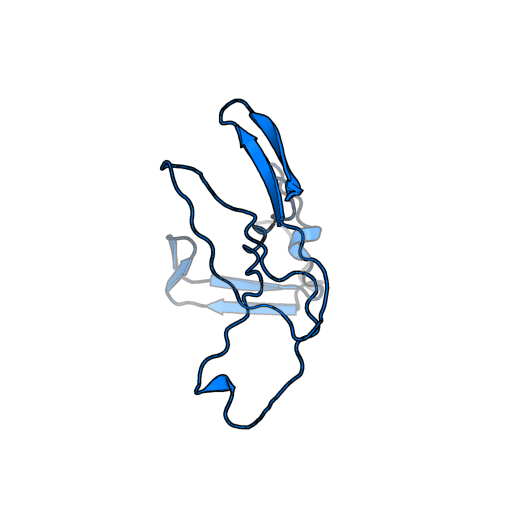ASP A C 1
ATOM 642 O O . ASP A 1 79 ? -0.874 -9.694 20.030 1.00 90.56 79 ASP A O 1
ATOM 646 N N . TYR A 1 80 ? 0.913 -9.491 18.692 1.00 93.06 80 TYR A N 1
ATOM 647 C CA . TYR A 1 80 ? 1.413 -8.228 19.249 1.00 93.06 80 TYR A CA 1
ATOM 648 C C . TYR A 1 80 ? 1.251 -7.036 18.293 1.00 93.06 80 TYR A C 1
ATOM 650 O O . TYR A 1 80 ? 1.969 -6.036 18.403 1.00 93.06 80 TYR A O 1
ATOM 658 N N . ARG A 1 81 ? 0.348 -7.122 17.306 1.00 93.25 81 ARG A N 1
ATOM 659 C CA . ARG A 1 81 ? 0.115 -6.024 16.359 1.00 93.25 81 ARG A CA 1
ATOM 660 C C . ARG A 1 81 ? -0.398 -4.779 17.081 1.00 93.25 81 ARG A C 1
ATOM 662 O O . ARG A 1 81 ? -1.278 -4.847 17.937 1.00 93.25 81 ARG A O 1
ATOM 669 N N . ARG A 1 82 ? 0.139 -3.627 16.672 1.00 93.00 82 ARG A N 1
ATOM 670 C CA . ARG A 1 82 ? -0.323 -2.291 17.089 1.00 93.00 82 ARG A CA 1
ATOM 671 C C . ARG A 1 82 ? -1.240 -1.643 16.053 1.00 93.00 82 ARG A C 1
ATOM 673 O O . ARG A 1 82 ? -2.157 -0.927 16.417 1.00 93.00 82 ARG A O 1
ATOM 680 N N . ILE A 1 83 ? -1.002 -1.922 14.769 1.00 94.12 83 ILE A N 1
ATOM 681 C CA . ILE A 1 83 ? -1.904 -1.548 13.675 1.00 94.12 83 ILE A CA 1
ATOM 682 C C . ILE A 1 83 ? -2.808 -2.747 13.409 1.00 94.12 83 ILE A C 1
ATOM 684 O O . ILE A 1 83 ? -2.340 -3.793 12.950 1.00 94.12 83 ILE A O 1
ATOM 688 N N . LEU A 1 84 ? -4.089 -2.601 13.735 1.00 94.12 84 LEU A N 1
ATOM 689 C CA . LEU A 1 84 ? -5.071 -3.679 13.615 1.00 94.12 84 LEU A CA 1
ATOM 690 C C . LEU A 1 84 ? -5.742 -3.710 12.240 1.00 94.12 84 LEU A C 1
ATOM 692 O O . LEU A 1 84 ? -6.028 -4.796 11.733 1.00 94.12 84 LEU A O 1
ATOM 696 N N . LEU A 1 85 ? -5.919 -2.533 11.633 1.00 93.44 85 LEU A N 1
ATOM 697 C CA . LEU A 1 85 ? -6.508 -2.321 10.316 1.00 93.44 85 LEU A CA 1
ATOM 698 C C . LEU A 1 85 ? -5.789 -1.163 9.607 1.00 93.44 85 LEU A C 1
ATOM 700 O O . LEU A 1 85 ? -5.453 -0.162 10.236 1.00 93.44 85 LEU A O 1
ATOM 704 N N . TRP A 1 86 ? -5.555 -1.301 8.301 1.00 93.56 86 TRP A N 1
ATOM 705 C CA . TRP A 1 86 ? -5.030 -0.227 7.456 1.00 93.56 86 TRP A CA 1
ATOM 706 C C . TRP A 1 86 ? -5.638 -0.317 6.052 1.00 93.56 86 TRP A C 1
ATOM 708 O O . TRP A 1 86 ? -5.246 -1.171 5.255 1.00 93.56 86 TRP A O 1
ATOM 718 N N . GLU A 1 87 ? -6.577 0.581 5.753 1.00 92.06 87 GLU A N 1
ATOM 719 C CA . GLU A 1 87 ? -7.291 0.668 4.473 1.00 92.06 87 GLU A CA 1
ATOM 720 C C . GLU A 1 87 ? -7.093 2.069 3.866 1.00 92.06 87 GLU A C 1
ATOM 722 O O . GLU A 1 87 ? -7.867 2.979 4.141 1.00 92.06 87 GLU A O 1
ATOM 727 N N . PRO A 1 88 ? -6.047 2.293 3.053 1.00 91.69 88 PRO A N 1
ATOM 728 C CA . PRO A 1 88 ? -5.738 3.629 2.537 1.00 91.69 88 PRO A CA 1
ATOM 729 C C . PRO A 1 88 ? -6.559 4.013 1.299 1.00 91.69 88 PRO A C 1
ATOM 731 O O . PRO A 1 88 ? -6.454 5.137 0.820 1.00 91.69 88 PRO A O 1
ATOM 734 N N . HIS A 1 89 ? -7.333 3.077 0.746 1.00 88.75 89 HIS A N 1
ATOM 735 C CA . HIS A 1 89 ? -8.129 3.279 -0.461 1.00 88.75 89 HIS A CA 1
ATOM 736 C C . HIS A 1 89 ? -9.586 2.955 -0.147 1.00 88.75 89 HIS A C 1
ATOM 738 O O . HIS A 1 89 ? -10.029 1.821 -0.315 1.00 88.75 89 HIS A O 1
ATOM 744 N N . ILE A 1 90 ? -10.304 3.956 0.351 1.00 88.69 90 ILE A N 1
ATOM 745 C CA . ILE A 1 90 ? -11.736 3.887 0.628 1.00 88.69 90 ILE A CA 1
ATOM 746 C C . ILE A 1 90 ? -12.390 5.055 -0.103 1.00 88.69 90 ILE A C 1
ATOM 748 O O . ILE A 1 90 ? -11.936 6.192 0.013 1.00 88.69 90 ILE A O 1
ATOM 752 N N . GLU A 1 91 ? -13.464 4.773 -0.830 1.00 88.75 91 GLU A N 1
ATOM 753 C CA . GLU A 1 91 ? -14.348 5.789 -1.392 1.00 88.75 91 GLU A CA 1
ATOM 754 C C . GLU A 1 91 ? -15.694 5.703 -0.676 1.00 88.75 91 GLU A C 1
ATOM 756 O O . GLU A 1 91 ? -16.279 4.627 -0.554 1.00 88.75 91 GLU A O 1
ATOM 761 N N . ILE A 1 92 ? -16.167 6.839 -0.169 1.00 83.81 92 ILE A N 1
ATOM 762 C CA . ILE A 1 92 ? -17.459 6.939 0.510 1.00 83.81 92 ILE A CA 1
ATOM 763 C C . ILE A 1 92 ? -18.507 7.250 -0.562 1.00 83.81 92 ILE A C 1
ATOM 765 O O . ILE A 1 92 ? -18.650 8.404 -0.965 1.00 83.81 92 ILE A O 1
ATOM 769 N N . ALA A 1 93 ? -19.160 6.209 -1.084 1.00 74.94 93 ALA A N 1
ATOM 770 C CA . ALA A 1 93 ? -20.194 6.332 -2.117 1.00 74.94 93 ALA A CA 1
ATOM 771 C C . ALA A 1 93 ? -21.623 6.354 -1.538 1.00 74.94 93 ALA A C 1
ATOM 773 O O . ALA A 1 93 ? -22.461 7.098 -2.042 1.00 74.94 93 ALA A O 1
ATOM 774 N N . ASP A 1 94 ? -21.865 5.586 -0.470 1.00 75.56 94 ASP A N 1
ATOM 775 C CA . ASP A 1 94 ? -23.141 5.488 0.252 1.00 75.56 94 ASP A CA 1
ATOM 776 C C . ASP A 1 94 ? -23.018 6.068 1.674 1.00 75.56 94 ASP A C 1
ATOM 778 O O . ASP A 1 94 ? -21.930 6.449 2.112 1.00 75.56 94 ASP A O 1
ATOM 782 N N . GLU A 1 95 ? -24.137 6.141 2.403 1.00 73.00 95 GLU A N 1
ATOM 783 C CA . GLU A 1 95 ? -24.193 6.776 3.729 1.00 73.00 95 GLU A CA 1
ATOM 784 C C . GLU A 1 95 ? -23.412 6.006 4.815 1.00 73.00 95 GLU A C 1
ATOM 786 O O . GLU A 1 95 ? -22.826 6.645 5.689 1.00 73.00 95 GLU A O 1
ATOM 791 N N . ASP A 1 96 ? -23.318 4.671 4.724 1.00 80.25 96 ASP A N 1
ATOM 792 C CA . ASP A 1 96 ? -22.715 3.823 5.763 1.00 80.25 96 ASP A CA 1
ATOM 793 C C . ASP A 1 96 ? -21.569 2.937 5.239 1.00 80.25 96 ASP A C 1
ATOM 795 O O . ASP A 1 96 ? -21.719 2.157 4.298 1.00 80.25 96 ASP A O 1
ATOM 799 N N . LEU A 1 97 ? -20.417 3.000 5.917 1.00 85.56 97 LEU A N 1
ATOM 800 C CA . LEU A 1 97 ? -19.255 2.130 5.706 1.00 85.56 97 LEU A CA 1
ATOM 801 C C . LEU A 1 97 ? -18.984 1.307 6.966 1.00 85.56 97 LEU A C 1
ATOM 803 O O . LEU A 1 97 ? -18.796 1.858 8.051 1.00 85.56 97 LEU A O 1
ATOM 807 N N . GLN A 1 98 ? -18.907 -0.014 6.812 1.00 88.31 98 GLN A N 1
ATOM 808 C CA . GLN A 1 98 ? -18.647 -0.938 7.913 1.00 88.31 98 GLN A CA 1
ATOM 809 C C . GLN A 1 98 ? -17.279 -1.610 7.764 1.00 88.31 98 GLN A C 1
ATOM 811 O O . GLN A 1 98 ? -16.943 -2.146 6.708 1.00 88.31 98 GLN 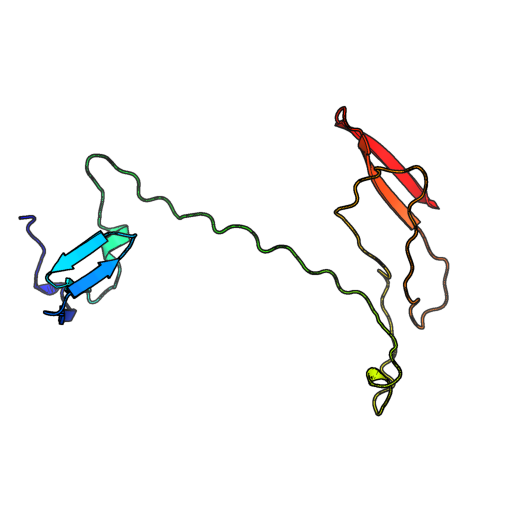A O 1
ATOM 816 N N . PHE A 1 99 ? -16.517 -1.635 8.859 1.00 89.00 99 PHE A N 1
ATOM 817 C CA . PHE A 1 99 ? -15.235 -2.327 8.955 1.00 89.00 99 PHE A CA 1
ATOM 818 C C . PHE A 1 99 ? -15.283 -3.378 10.062 1.00 89.00 99 PHE A C 1
ATOM 820 O O . PHE A 1 99 ? -15.782 -3.118 11.155 1.00 89.00 99 PHE A O 1
ATOM 827 N N . GLU A 1 100 ? -14.725 -4.552 9.784 1.00 91.12 100 GLU A N 1
ATOM 828 C CA . GLU A 1 100 ? -14.587 -5.646 10.742 1.00 91.12 100 GLU A CA 1
ATOM 829 C C . GLU A 1 100 ? -13.140 -6.141 10.737 1.00 91.12 100 GLU A C 1
ATOM 831 O O . GLU A 1 100 ? -12.539 -6.353 9.680 1.00 91.12 100 GLU A O 1
ATOM 836 N N . PHE A 1 101 ? -12.562 -6.305 11.925 1.00 92.06 101 PHE A N 1
ATOM 837 C CA . PHE A 1 101 ? -11.199 -6.789 12.101 1.00 92.06 101 PHE A CA 1
ATOM 838 C C . PHE A 1 101 ? -11.017 -7.432 13.476 1.00 92.06 101 PHE A C 1
ATOM 840 O O . PHE A 1 101 ? -11.787 -7.195 14.405 1.00 92.06 101 PHE A O 1
ATOM 847 N N . TYR A 1 102 ? -9.955 -8.226 13.610 1.00 91.81 102 TYR A N 1
ATOM 848 C CA . TYR A 1 102 ? -9.570 -8.833 14.880 1.00 91.81 102 TYR A CA 1
ATOM 849 C C . TYR A 1 102 ? -8.563 -7.970 15.641 1.00 91.81 102 TYR A C 1
ATOM 851 O O . TYR A 1 102 ? -7.583 -7.477 15.062 1.00 91.81 102 TYR A O 1
ATOM 859 N N . THR A 1 103 ? -8.771 -7.859 16.952 1.00 93.19 103 THR A N 1
ATOM 860 C CA . THR A 1 103 ? -7.823 -7.243 17.884 1.00 93.19 103 THR A CA 1
ATOM 861 C C . THR A 1 103 ? -6.591 -8.122 18.097 1.00 93.19 103 THR A C 1
ATOM 863 O O . THR A 1 103 ? -6.586 -9.307 17.755 1.00 93.19 103 THR A O 1
ATOM 866 N N . SER A 1 104 ? -5.532 -7.519 18.637 1.00 93.06 104 SER A N 1
ATOM 867 C CA . SER A 1 104 ? -4.347 -8.237 19.106 1.00 93.06 104 SER A CA 1
ATOM 868 C C . SER A 1 104 ? -4.535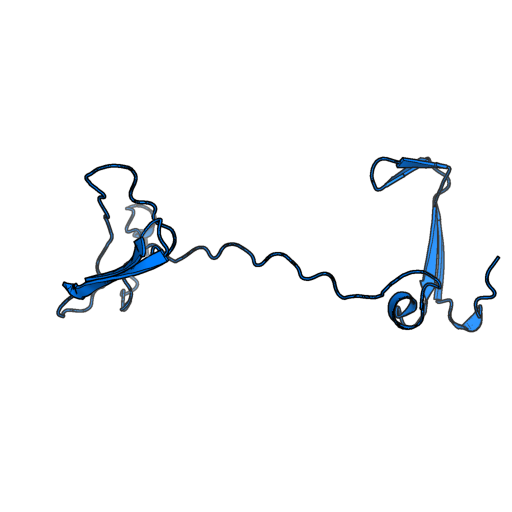 -8.742 20.542 1.00 93.06 104 SER A C 1
ATOM 870 O O . SER A 1 104 ? -5.536 -8.429 21.188 1.00 93.06 104 SER A O 1
ATOM 872 N N . ASP A 1 105 ? -3.570 -9.515 21.047 1.00 92.75 105 ASP A N 1
ATOM 873 C CA . ASP A 1 105 ? -3.572 -10.042 22.421 1.00 92.75 105 ASP A CA 1
ATOM 874 C C . ASP A 1 105 ? -3.151 -8.984 23.465 1.00 92.75 105 ASP A C 1
ATOM 876 O O . ASP A 1 105 ? -3.063 -9.269 24.661 1.00 92.75 105 ASP A O 1
ATOM 880 N N . LEU A 1 106 ? -2.846 -7.759 23.025 1.00 93.56 106 LEU A N 1
ATOM 881 C CA . LEU A 1 106 ? -2.442 -6.654 23.887 1.00 93.56 106 LEU A CA 1
ATOM 882 C C . LEU A 1 106 ? -3.663 -5.916 24.444 1.00 93.56 106 LEU A C 1
ATOM 884 O O . LEU A 1 106 ? -4.511 -5.440 23.693 1.00 93.56 106 LEU A O 1
ATOM 888 N N . THR A 1 107 ? -3.704 -5.739 25.764 1.00 94.06 107 THR A N 1
ATOM 889 C CA . THR A 1 107 ? -4.683 -4.865 26.422 1.00 94.06 107 THR A CA 1
ATOM 890 C C . THR A 1 107 ? -4.257 -3.405 26.299 1.00 94.06 107 THR A C 1
ATOM 892 O O . THR A 1 107 ? -3.110 -3.061 26.584 1.00 94.06 107 THR A O 1
ATOM 895 N N . GLY A 1 108 ? -5.192 -2.534 25.935 1.00 91.94 108 GLY A N 1
ATOM 896 C CA . GLY A 1 108 ? -4.968 -1.097 25.864 1.00 91.94 108 GLY A CA 1
ATOM 897 C C . GLY A 1 108 ? -6.188 -0.365 25.324 1.00 91.94 108 GLY A C 1
ATOM 898 O O . GLY A 1 108 ? -7.229 -0.971 25.070 1.00 91.94 108 GLY A O 1
ATOM 899 N N . GLU A 1 109 ? -6.040 0.941 25.156 1.00 94.06 109 GLU A N 1
ATOM 900 C CA . GLU A 1 109 ? -7.014 1.770 24.453 1.00 94.06 109 GLU A CA 1
ATOM 901 C C . GLU A 1 109 ? -6.740 1.702 22.948 1.00 94.06 109 GLU A C 1
ATOM 903 O O . GLU A 1 109 ? -5.585 1.698 22.510 1.00 94.06 109 GLU A O 1
ATOM 908 N N . PHE A 1 110 ? -7.809 1.610 22.161 1.00 92.62 110 PHE A N 1
ATOM 909 C CA . PHE A 1 110 ? -7.732 1.640 20.706 1.00 92.62 110 PHE A CA 1
ATOM 910 C C . PHE A 1 110 ? -8.033 3.050 20.220 1.00 92.62 110 PHE A C 1
ATOM 912 O O . PHE A 1 110 ? -8.943 3.691 20.734 1.00 92.62 110 PHE A O 1
ATOM 919 N N . GLU A 1 111 ? -7.296 3.482 19.204 1.00 94.62 111 GLU A N 1
ATOM 920 C CA . GLU A 1 111 ? -7.538 4.733 18.494 1.00 94.62 111 GLU A CA 1
ATOM 921 C C . GLU A 1 111 ? -7.948 4.408 17.056 1.00 94.62 111 GLU A C 1
ATOM 923 O O . GLU A 1 111 ? -7.314 3.585 16.384 1.00 94.62 111 GLU A O 1
ATOM 928 N N . VAL A 1 112 ? -9.010 5.053 16.582 1.00 93.62 112 VAL A N 1
ATOM 929 C CA . VAL A 1 112 ? -9.448 5.001 15.188 1.00 93.62 112 VAL A CA 1
ATOM 930 C C . VAL A 1 112 ? -9.139 6.336 14.532 1.00 93.62 112 VAL A C 1
ATOM 932 O O . VAL A 1 112 ? -9.664 7.370 14.937 1.00 93.62 112 VAL A O 1
ATOM 935 N N . VAL A 1 113 ? -8.320 6.291 13.482 1.00 94.69 113 VAL A N 1
ATOM 936 C CA . VAL A 1 113 ? -7.938 7.464 12.691 1.00 94.69 113 VAL A CA 1
ATOM 937 C C . VAL A 1 113 ? -8.490 7.325 11.281 1.00 94.69 113 VAL A C 1
ATOM 939 O O . VAL A 1 113 ? -8.219 6.336 10.598 1.00 94.69 113 VAL A O 1
ATOM 942 N N . LEU A 1 114 ? -9.247 8.327 10.843 1.00 92.56 114 LEU A N 1
ATOM 943 C CA . LEU A 1 114 ? -9.727 8.457 9.475 1.00 92.56 114 LEU A CA 1
ATOM 944 C C . LEU A 1 114 ? -9.222 9.775 8.895 1.00 92.56 114 LEU A C 1
ATOM 946 O O . LEU A 1 114 ? -9.713 10.844 9.256 1.00 92.56 114 LEU A O 1
ATOM 950 N N . ASP A 1 115 ? -8.281 9.670 7.965 1.00 94.44 115 ASP A N 1
ATOM 951 C CA . ASP A 1 115 ? -7.754 10.793 7.198 1.00 94.44 115 ASP A CA 1
ATOM 952 C C . ASP A 1 115 ? -8.130 10.640 5.726 1.00 94.44 115 ASP A C 1
ATOM 954 O O . ASP A 1 115 ? -8.047 9.551 5.153 1.00 94.44 115 ASP A O 1
ATOM 958 N N . GLY A 1 116 ? -8.522 11.738 5.089 1.00 93.31 116 GLY A N 1
ATOM 959 C CA . GLY A 1 116 ? -8.915 11.717 3.688 1.00 93.31 116 GLY A CA 1
ATOM 960 C C . GLY A 1 116 ? -9.093 13.100 3.085 1.00 93.31 116 GLY A C 1
ATOM 961 O O . GLY A 1 116 ? -8.771 14.122 3.691 1.00 93.31 116 GLY A O 1
ATOM 962 N N . PHE A 1 117 ? -9.623 13.127 1.866 1.00 94.88 117 PHE A N 1
ATOM 963 C CA . PHE A 1 117 ? -9.903 14.356 1.132 1.00 94.88 117 PHE A CA 1
ATOM 964 C C . PHE A 1 117 ? -11.322 14.320 0.569 1.00 94.88 117 PHE A C 1
ATOM 966 O O . PHE A 1 117 ? -11.797 13.275 0.131 1.00 94.88 117 PHE A O 1
ATOM 973 N N . THR A 1 118 ? -11.998 15.470 0.549 1.00 91.88 118 THR A N 1
ATOM 974 C CA . THR A 1 118 ? -13.255 15.620 -0.196 1.00 91.88 118 THR A CA 1
ATOM 975 C C . THR A 1 118 ? -13.009 15.548 -1.704 1.00 91.88 118 THR A C 1
ATOM 977 O O . THR A 1 118 ? -11.886 15.731 -2.176 1.00 91.88 118 THR A O 1
ATOM 980 N N . THR A 1 119 ? -14.084 15.420 -2.485 1.00 90.44 119 THR A N 1
ATOM 9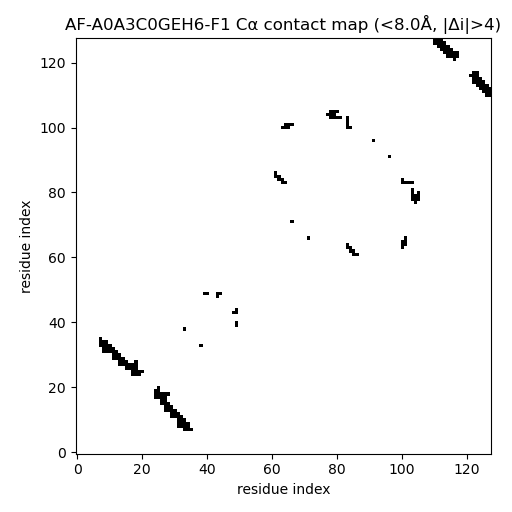81 C CA . THR A 1 119 ? -14.052 15.541 -3.956 1.00 90.44 119 THR A CA 1
ATOM 982 C C . THR A 1 119 ? -13.489 16.879 -4.454 1.00 90.44 119 THR A C 1
ATOM 984 O O . THR A 1 119 ? -13.013 16.962 -5.582 1.00 90.44 119 THR A O 1
ATOM 987 N N . TYR A 1 120 ? -13.486 17.917 -3.610 1.00 93.94 120 TYR A N 1
ATOM 988 C CA . TYR A 1 120 ? -12.896 19.232 -3.892 1.00 93.94 120 TYR A CA 1
ATOM 989 C C . TYR A 1 120 ? -11.458 19.386 -3.359 1.00 93.94 120 TYR A C 1
ATOM 991 O O . TYR A 1 120 ? -10.906 20.483 -3.395 1.00 93.94 120 TYR A O 1
ATOM 999 N N . GLY A 1 121 ? -10.852 18.318 -2.828 1.00 93.25 121 GLY A N 1
ATOM 1000 C CA . GLY A 1 121 ? -9.474 18.311 -2.327 1.00 93.25 121 GLY A CA 1
ATOM 1001 C C . GLY A 1 121 ? -9.287 18.914 -0.932 1.00 93.25 121 GLY A C 1
ATOM 1002 O O . GLY A 1 121 ? -8.157 19.200 -0.538 1.00 93.25 121 GLY A O 1
ATOM 1003 N N . LYS A 1 122 ? -10.363 19.119 -0.160 1.00 95.38 122 LYS A N 1
ATOM 1004 C CA . LYS A 1 122 ? -10.254 19.603 1.225 1.00 95.38 122 LYS A CA 1
ATOM 1005 C C . LYS A 1 122 ? -9.897 18.435 2.156 1.00 95.38 122 LYS A C 1
ATOM 1007 O O . LYS A 1 122 ? -10.619 17.440 2.114 1.00 95.38 122 LYS A O 1
ATOM 1012 N N . PRO A 1 123 ? -8.858 18.543 3.004 1.00 95.44 123 PRO A N 1
ATOM 1013 C CA . PRO A 1 123 ? -8.509 17.484 3.946 1.00 95.44 123 PRO A CA 1
ATOM 1014 C C . PRO A 1 123 ? -9.575 17.320 5.038 1.00 95.44 123 PRO A C 1
ATOM 1016 O O . PRO A 1 123 ? -10.189 18.298 5.479 1.00 95.44 123 PRO A O 1
ATOM 1019 N N . ILE A 1 124 ? -9.766 16.079 5.475 1.00 92.62 124 ILE A N 1
ATOM 1020 C CA . ILE A 1 124 ? -10.624 15.661 6.586 1.00 92.62 124 ILE A CA 1
ATOM 1021 C C . ILE A 1 124 ? -9.785 14.762 7.493 1.00 92.62 124 ILE A C 1
ATOM 1023 O O . ILE A 1 124 ? -9.100 13.877 6.986 1.00 92.62 124 ILE A O 1
ATOM 1027 N N . SER A 1 125 ? -9.892 14.970 8.805 1.00 94.31 125 SER A N 1
ATOM 1028 C CA . SER A 1 125 ? -9.274 14.127 9.830 1.00 94.31 125 SER A CA 1
ATOM 1029 C C . SER A 1 125 ? -10.262 13.898 10.968 1.00 94.31 125 SER A C 1
ATOM 1031 O O . SER A 1 125 ? -10.852 14.855 11.479 1.00 94.31 125 SER A O 1
ATOM 1033 N N . VAL A 1 126 ? -10.453 12.639 11.354 1.00 91.50 126 VAL A N 1
ATOM 1034 C CA . VAL A 1 126 ? -11.313 12.217 12.466 1.00 91.50 126 VAL A CA 1
ATOM 1035 C C . VAL A 1 126 ? -10.542 11.229 13.334 1.00 91.50 126 VAL A C 1
ATOM 1037 O O . VAL A 1 126 ? -9.951 10.284 12.817 1.00 91.50 126 VAL A O 1
ATOM 1040 N N . TYR A 1 127 ? -10.587 11.443 14.649 1.00 92.38 127 TYR A N 1
ATOM 1041 C CA . TYR A 1 127 ? -9.936 10.611 15.663 1.00 92.38 127 TYR A CA 1
ATOM 1042 C C . TYR A 1 127 ? -10.994 10.169 16.679 1.00 92.38 127 TYR A C 1
ATOM 1044 O O . TYR A 1 127 ? -11.822 10.994 17.085 1.00 92.38 127 TYR A O 1
ATOM 1052 N N . ARG A 1 128 ? -10.996 8.893 17.069 1.00 84.12 128 ARG A N 1
ATOM 1053 C CA . ARG A 1 128 ? -11.912 8.338 18.073 1.00 84.12 128 ARG A CA 1
ATOM 1054 C C . ARG A 1 128 ? -11.226 7.343 18.989 1.00 84.12 128 ARG A C 1
ATOM 1056 O O . ARG A 1 128 ? -10.364 6.597 18.479 1.00 84.12 128 ARG A O 1
#

Mean predicted aligned error: 12.85 Å